Protein AF-A0A7R9VKI7-F1 (afdb_monomer_lite)

Structure (mmCIF, N/CA/C/O backbone):
data_AF-A0A7R9VKI7-F1
#
_entry.id   AF-A0A7R9VKI7-F1
#
loop_
_atom_site.group_PDB
_atom_site.id
_atom_site.type_symbol
_atom_site.label_atom_id
_atom_site.label_alt_id
_atom_site.label_comp_id
_atom_site.label_asym_id
_atom_site.label_entity_id
_atom_site.label_seq_id
_atom_site.pdbx_PDB_ins_code
_atom_site.Cartn_x
_atom_site.Cartn_y
_atom_site.Cartn_z
_atom_site.occupancy
_atom_site.B_iso_or_equiv
_atom_site.auth_seq_id
_atom_site.auth_comp_id
_atom_site.auth_asym_id
_atom_site.auth_atom_id
_atom_site.pdbx_PDB_model_num
ATOM 1 N N . ALA A 1 1 ? -15.521 -15.485 24.207 1.00 45.00 1 ALA A N 1
ATOM 2 C CA . ALA A 1 1 ? -15.382 -14.077 23.782 1.00 45.00 1 ALA A CA 1
ATOM 3 C C . ALA A 1 1 ? -13.991 -13.926 23.197 1.00 45.00 1 ALA A C 1
ATOM 5 O O . ALA A 1 1 ? -13.029 -14.092 23.936 1.00 45.00 1 ALA A O 1
ATOM 6 N N . THR A 1 2 ? -13.889 -13.750 21.881 1.00 48.53 2 THR A N 1
ATOM 7 C CA . THR A 1 2 ? -12.621 -13.557 21.166 1.00 48.53 2 THR A CA 1
ATOM 8 C C . THR A 1 2 ? -11.811 -12.478 21.879 1.00 48.53 2 THR A C 1
ATOM 10 O O . THR A 1 2 ? -12.354 -11.437 22.236 1.00 48.53 2 THR A O 1
ATOM 13 N N . VAL A 1 3 ? -10.525 -12.722 22.134 1.00 54.94 3 VAL A N 1
ATOM 14 C CA . VAL A 1 3 ? -9.610 -11.750 22.772 1.00 54.94 3 VAL A CA 1
ATOM 15 C C . VAL A 1 3 ? -9.634 -10.408 22.016 1.00 54.94 3 VAL A C 1
ATOM 17 O O . VAL A 1 3 ? -9.611 -9.338 22.622 1.00 54.94 3 VAL A O 1
ATOM 20 N N . SER A 1 4 ? -9.877 -10.487 20.703 1.00 52.16 4 SER A N 1
ATOM 21 C CA . SER A 1 4 ? -10.195 -9.391 19.784 1.00 52.16 4 SER A CA 1
ATOM 22 C C . SER A 1 4 ? -11.479 -8.603 20.101 1.00 52.16 4 SER A C 1
ATOM 24 O O . SER A 1 4 ? -11.726 -7.644 19.406 1.00 52.16 4 SER A O 1
ATOM 26 N N . ALA A 1 5 ? -12.282 -8.908 21.125 1.00 56.47 5 ALA A N 1
ATOM 27 C CA . ALA A 1 5 ? -13.441 -8.094 21.535 1.00 56.47 5 ALA A CA 1
ATOM 28 C C . ALA A 1 5 ? -13.247 -7.370 22.882 1.00 56.47 5 ALA A C 1
ATOM 30 O O . ALA A 1 5 ? -14.043 -6.502 23.235 1.00 56.47 5 ALA A O 1
ATOM 31 N N . LYS A 1 6 ? -12.223 -7.745 23.663 1.00 65.50 6 LYS A N 1
ATOM 32 C CA . LYS A 1 6 ? -11.976 -7.218 25.021 1.00 65.50 6 LYS A CA 1
ATOM 33 C C . LYS A 1 6 ? -10.593 -6.590 25.202 1.00 65.50 6 LYS A C 1
ATOM 35 O O . LYS A 1 6 ? -10.358 -5.950 26.221 1.00 65.50 6 LYS A O 1
ATOM 40 N N . ALA A 1 7 ? -9.677 -6.783 24.253 1.00 72.19 7 ALA A N 1
ATOM 41 C CA . ALA A 1 7 ? -8.349 -6.182 24.309 1.00 72.19 7 ALA A CA 1
ATOM 42 C C . ALA A 1 7 ? -8.431 -4.654 24.136 1.00 72.19 7 ALA A C 1
ATOM 44 O O . ALA A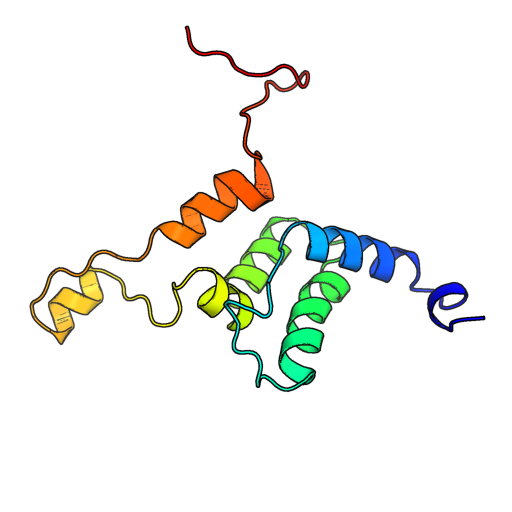 1 7 ? -9.196 -4.205 23.284 1.00 72.19 7 ALA A O 1
ATOM 45 N N . PRO A 1 8 ? -7.627 -3.856 24.861 1.00 77.50 8 PRO A N 1
ATOM 46 C CA . PRO A 1 8 ? -7.649 -2.389 24.778 1.00 77.50 8 PRO A CA 1
ATOM 47 C C . PRO A 1 8 ? -7.342 -1.836 23.373 1.00 77.50 8 PRO A C 1
ATOM 49 O O . PRO A 1 8 ? -7.699 -0.706 23.065 1.00 77.50 8 PRO A O 1
ATOM 52 N N . ASP A 1 9 ? -6.747 -2.647 22.496 1.00 85.06 9 ASP A N 1
ATOM 53 C CA . ASP A 1 9 ? -6.320 -2.274 21.144 1.00 85.06 9 ASP A CA 1
ATOM 54 C C . ASP A 1 9 ? -7.407 -2.458 20.055 1.00 85.06 9 ASP A C 1
ATOM 56 O O . ASP A 1 9 ? -7.118 -2.501 18.861 1.00 85.06 9 ASP A O 1
ATOM 60 N N . GLN A 1 10 ? -8.686 -2.559 20.449 1.00 87.06 10 GLN A N 1
ATOM 61 C CA . GLN A 1 10 ? -9.827 -2.752 19.533 1.00 87.06 10 GLN A CA 1
ATOM 62 C C . GLN A 1 10 ? -9.817 -1.810 18.331 1.00 87.06 10 GLN A C 1
ATOM 64 O O . GLN A 1 10 ? -10.033 -2.225 17.193 1.00 87.06 10 GLN A O 1
ATOM 69 N N . LEU A 1 11 ? -9.634 -0.519 18.608 1.00 90.06 11 LEU A N 1
ATOM 70 C CA . LEU A 1 11 ? -9.744 0.511 17.590 1.00 90.06 11 LEU A CA 1
ATOM 71 C C . LEU A 1 11 ? -8.616 0.375 16.565 1.00 90.06 11 LEU A C 1
ATOM 73 O O . LEU A 1 11 ? -8.886 0.426 15.371 1.00 90.06 11 LEU A O 1
ATOM 77 N N . ARG A 1 12 ? -7.384 0.128 17.023 1.00 92.75 12 ARG A N 1
ATOM 78 C CA . ARG A 1 12 ? -6.224 -0.075 16.151 1.00 92.75 12 ARG A CA 1
ATOM 79 C C . ARG A 1 12 ? -6.449 -1.242 15.208 1.00 92.75 12 ARG A C 1
ATOM 81 O O . ARG A 1 12 ? -6.234 -1.091 14.017 1.00 92.75 12 ARG A O 1
ATOM 88 N N . GLN A 1 13 ? -6.939 -2.368 15.723 1.00 92.00 13 GLN A N 1
ATOM 89 C CA . GLN A 1 13 ? -7.207 -3.554 14.908 1.00 92.00 13 GLN A CA 1
ATOM 90 C C . GLN A 1 13 ? -8.313 -3.313 13.875 1.00 92.00 13 GLN A C 1
ATOM 92 O O . GLN A 1 13 ? -8.200 -3.744 12.735 1.00 92.00 13 GLN A O 1
ATOM 97 N N . ARG A 1 14 ? -9.365 -2.569 14.235 1.00 92.44 14 ARG A N 1
ATOM 98 C CA . ARG A 1 14 ? -10.435 -2.204 13.290 1.00 92.44 14 ARG A CA 1
ATOM 99 C C . ARG A 1 14 ? -9.946 -1.261 12.197 1.00 92.44 14 ARG A C 1
ATOM 101 O O . ARG A 1 14 ? -10.316 -1.438 11.042 1.00 92.44 14 ARG A O 1
ATOM 108 N N . VAL A 1 15 ? -9.128 -0.273 12.554 1.00 93.00 15 VAL A N 1
ATOM 109 C CA . VAL A 1 15 ? -8.545 0.643 11.569 1.00 93.00 15 VAL A CA 1
ATOM 110 C C . VAL A 1 15 ? -7.531 -0.088 10.694 1.00 93.00 15 VAL A C 1
ATOM 112 O O . VAL A 1 15 ? -7.565 0.074 9.481 1.00 93.00 15 VAL A O 1
ATOM 115 N N . ALA A 1 16 ? -6.700 -0.955 11.274 1.00 93.69 16 ALA A N 1
ATOM 116 C CA . ALA A 1 16 ? -5.769 -1.790 10.526 1.00 93.69 16 ALA A CA 1
ATOM 117 C C . ALA A 1 16 ? -6.496 -2.674 9.503 1.00 93.69 16 ALA A C 1
ATOM 119 O O . ALA A 1 16 ? -6.114 -2.703 8.340 1.00 93.69 16 ALA A O 1
ATOM 120 N N . PHE A 1 17 ? -7.602 -3.305 9.906 1.00 92.25 17 PHE A N 1
ATOM 121 C CA . PHE A 1 17 ? -8.455 -4.086 9.012 1.00 92.25 17 PHE A CA 1
ATOM 122 C C . PHE A 1 17 ? -9.101 -3.245 7.895 1.00 92.25 17 PHE A C 1
ATOM 124 O O . PHE A 1 17 ? -9.214 -3.687 6.750 1.00 92.25 17 PHE A O 1
ATOM 131 N N . ALA A 1 18 ? -9.518 -2.013 8.197 1.00 92.50 18 ALA A N 1
ATOM 132 C CA . ALA A 1 18 ? -10.027 -1.100 7.176 1.00 92.50 18 ALA A CA 1
ATOM 133 C C . ALA A 1 18 ? -8.927 -0.708 6.173 1.00 92.50 18 ALA A C 1
ATOM 135 O O . ALA A 1 18 ? -9.162 -0.729 4.968 1.00 92.50 18 ALA A O 1
ATOM 136 N N . LEU A 1 19 ? -7.713 -0.420 6.653 1.00 91.75 19 LEU A N 1
ATOM 137 C CA . LEU A 1 19 ? -6.563 -0.105 5.804 1.00 91.75 19 LEU A CA 1
ATOM 138 C C . LEU A 1 19 ? -6.128 -1.301 4.946 1.00 91.75 19 LEU A C 1
ATOM 140 O O . LEU A 1 19 ? -5.860 -1.112 3.762 1.00 91.75 19 LEU A O 1
ATOM 144 N N . SER A 1 20 ? -6.144 -2.525 5.484 1.00 91.69 20 SER A N 1
ATOM 145 C CA . SER A 1 20 ? -5.857 -3.739 4.704 1.00 91.69 20 SER A CA 1
ATOM 146 C C . SER A 1 20 ? -6.918 -4.031 3.640 1.00 91.69 20 SER A C 1
ATOM 148 O O . SER A 1 20 ? -6.654 -4.753 2.687 1.00 91.69 20 SER A O 1
ATOM 150 N N . SER A 1 21 ? -8.124 -3.479 3.801 1.00 89.12 21 SER A N 1
ATOM 151 C CA . SER A 1 21 ? -9.193 -3.556 2.798 1.00 89.12 21 SER A CA 1
ATOM 152 C C . SER A 1 21 ? -9.073 -2.476 1.716 1.00 89.12 21 SER A C 1
ATOM 154 O O . SER A 1 21 ? -9.715 -2.593 0.678 1.00 89.12 21 SER A O 1
ATOM 156 N N . ILE A 1 22 ? -8.283 -1.423 1.951 1.00 88.88 22 ILE A N 1
ATOM 157 C CA . ILE A 1 22 ? -7.929 -0.422 0.936 1.00 88.88 22 ILE A CA 1
ATOM 158 C C . ILE A 1 22 ? -6.726 -0.932 0.144 1.00 88.88 22 ILE A C 1
ATOM 160 O O . ILE A 1 22 ? -6.809 -1.071 -1.069 1.00 88.88 22 ILE A O 1
ATOM 164 N N . PHE A 1 23 ? -5.635 -1.281 0.827 1.00 89.38 23 PHE A N 1
ATOM 165 C CA . PHE A 1 23 ? -4.425 -1.837 0.217 1.00 89.38 23 PHE A CA 1
ATOM 166 C C . PHE A 1 23 ? -4.515 -3.364 0.137 1.00 89.38 23 PHE A C 1
ATOM 168 O O . PHE A 1 23 ? -3.837 -4.092 0.862 1.00 89.38 23 PHE A O 1
ATOM 175 N N . VAL A 1 24 ? -5.423 -3.843 -0.712 1.00 88.00 24 VAL A N 1
ATOM 176 C CA . VAL A 1 24 ? -5.720 -5.273 -0.846 1.00 88.00 24 VAL A CA 1
ATOM 177 C C . VAL A 1 24 ? -4.579 -6.001 -1.552 1.00 88.00 24 VAL A C 1
ATOM 179 O O . VAL A 1 24 ? -4.114 -5.568 -2.601 1.00 88.00 24 VAL A O 1
ATOM 182 N N . VAL A 1 25 ? -4.196 -7.156 -1.007 1.00 85.00 25 VAL A N 1
ATOM 183 C CA . VAL A 1 25 ? -3.288 -8.128 -1.631 1.00 85.00 25 VAL A CA 1
ATOM 184 C C . VAL A 1 25 ? -4.009 -9.472 -1.725 1.00 85.00 25 VAL A C 1
ATOM 186 O O . VAL A 1 25 ? -4.707 -9.858 -0.785 1.00 85.00 25 VAL A O 1
ATOM 189 N N . THR A 1 26 ? -3.866 -10.185 -2.848 1.00 77.00 26 THR A N 1
ATOM 190 C CA . THR A 1 26 ? -4.555 -11.466 -3.080 1.00 77.00 26 THR A CA 1
ATOM 191 C C . THR A 1 26 ? -3.585 -12.643 -3.182 1.00 77.00 26 THR A C 1
ATOM 193 O O . THR A 1 26 ? -2.474 -12.506 -3.690 1.00 77.00 26 THR A O 1
ATOM 196 N N . ASN A 1 27 ? -4.030 -13.819 -2.727 1.00 65.94 27 ASN A N 1
ATOM 197 C CA . ASN A 1 27 ? -3.250 -15.065 -2.767 1.00 65.94 27 ASN A CA 1
ATOM 198 C C . ASN A 1 27 ? -2.998 -15.582 -4.193 1.00 65.94 27 ASN A C 1
ATOM 200 O O . ASN A 1 27 ? -2.141 -16.439 -4.383 1.00 65.94 27 ASN A O 1
ATOM 204 N N . ASN A 1 28 ? -3.785 -15.135 -5.177 1.00 61.66 28 ASN A N 1
ATOM 205 C CA . ASN A 1 28 ? -3.669 -15.640 -6.545 1.00 61.66 28 ASN A CA 1
ATOM 206 C C . ASN A 1 28 ? -2.414 -15.098 -7.238 1.00 61.66 28 ASN A C 1
ATOM 208 O O . ASN A 1 28 ? -1.785 -15.833 -7.993 1.00 61.66 28 ASN A O 1
ATOM 212 N N . ASP A 1 29 ? -2.045 -13.849 -6.940 1.00 57.34 29 ASP A N 1
ATOM 213 C CA . ASP A 1 29 ? -0.857 -13.195 -7.501 1.00 57.34 29 ASP A CA 1
ATOM 214 C C . ASP A 1 29 ? 0.357 -13.356 -6.575 1.00 57.34 29 ASP A C 1
ATOM 216 O O . ASP A 1 29 ? 1.481 -13.567 -7.024 1.00 57.34 29 ASP A O 1
ATOM 220 N N . VAL A 1 30 ? 0.127 -13.327 -5.258 1.00 60.62 30 VAL A N 1
ATOM 221 C CA . VAL A 1 30 ? 1.153 -13.521 -4.229 1.00 60.62 30 VAL A CA 1
ATOM 222 C C . VAL A 1 30 ? 1.182 -14.996 -3.851 1.00 60.62 30 VAL A C 1
ATOM 224 O O . VAL A 1 30 ? 0.503 -15.404 -2.917 1.00 60.62 30 VAL A O 1
ATOM 227 N N . ALA A 1 31 ? 1.912 -15.771 -4.663 1.00 55.06 31 ALA A N 1
ATOM 228 C CA . ALA A 1 31 ? 2.198 -17.206 -4.555 1.00 55.06 31 ALA A CA 1
ATOM 229 C C . ALA A 1 31 ? 1.524 -17.934 -3.372 1.00 55.06 31 ALA A C 1
ATOM 231 O O . ALA A 1 31 ? 1.883 -17.745 -2.209 1.00 55.06 31 ALA A O 1
ATOM 232 N N . ILE A 1 32 ? 0.609 -18.846 -3.711 1.00 54.44 32 ILE A N 1
ATOM 233 C CA . ILE A 1 32 ? -0.223 -19.667 -2.809 1.00 54.44 32 ILE A CA 1
ATOM 234 C C . ILE A 1 32 ? 0.589 -20.422 -1.727 1.00 54.44 32 ILE A C 1
ATOM 236 O O . ILE A 1 32 ? 0.030 -20.790 -0.696 1.00 54.44 32 ILE A O 1
ATOM 240 N N . ASP A 1 33 ? 1.901 -20.594 -1.918 1.00 60.16 33 ASP A N 1
ATOM 241 C CA . ASP A 1 33 ? 2.808 -21.318 -1.017 1.00 60.16 33 ASP A CA 1
ATOM 242 C C . ASP A 1 33 ? 3.544 -20.436 0.012 1.00 60.16 33 ASP A C 1
ATOM 244 O O . ASP A 1 33 ? 4.416 -20.928 0.737 1.00 60.16 33 ASP A O 1
ATOM 248 N N . LEU A 1 34 ? 3.246 -19.133 0.097 1.00 63.94 34 LEU A N 1
ATOM 249 C CA . LEU A 1 34 ? 3.897 -18.285 1.095 1.00 63.94 34 LEU A CA 1
ATOM 250 C C . LEU A 1 34 ? 3.472 -18.671 2.528 1.00 63.94 34 LEU A C 1
ATOM 252 O O . LEU A 1 34 ? 2.281 -18.866 2.787 1.00 63.94 34 LEU A O 1
ATOM 256 N N . PRO A 1 35 ? 4.424 -18.738 3.481 1.00 72.81 35 PRO A N 1
ATOM 257 C CA . PRO A 1 35 ? 4.126 -18.948 4.896 1.00 72.81 35 PRO A CA 1
ATOM 258 C C . PRO A 1 35 ? 3.156 -17.892 5.456 1.00 72.81 35 PRO A C 1
ATOM 260 O O . PRO A 1 35 ? 2.953 -16.830 4.866 1.00 72.81 35 PRO A O 1
ATOM 263 N N . THR A 1 36 ? 2.583 -18.137 6.638 1.00 79.56 36 THR A N 1
ATOM 264 C CA . THR A 1 36 ? 1.688 -17.166 7.310 1.00 79.56 36 THR A CA 1
ATOM 265 C C . THR A 1 36 ? 2.425 -15.865 7.678 1.00 79.56 36 THR A C 1
ATOM 267 O O . THR A 1 36 ? 1.817 -14.805 7.812 1.00 79.56 36 THR A O 1
ATOM 270 N N . GLU A 1 37 ? 3.744 -15.930 7.838 1.00 84.62 37 GLU A N 1
ATOM 271 C CA . GLU A 1 37 ? 4.604 -14.852 8.315 1.00 84.62 37 GLU A CA 1
ATOM 272 C C . GLU A 1 37 ? 4.602 -13.610 7.402 1.00 84.62 37 GLU A C 1
ATOM 274 O O . GLU A 1 37 ? 4.366 -12.522 7.931 1.00 84.62 37 GLU A O 1
ATOM 279 N N . PRO A 1 38 ? 4.794 -13.710 6.068 1.00 84.44 38 PRO A N 1
ATOM 280 C CA . PRO A 1 38 ? 4.591 -12.594 5.143 1.00 84.44 38 PRO A CA 1
ATOM 281 C C . PRO A 1 38 ? 3.245 -11.884 5.319 1.00 84.44 38 PRO A C 1
ATOM 283 O O . PRO A 1 38 ? 3.211 -10.661 5.438 1.00 84.44 38 PRO A O 1
ATOM 286 N N . TRP A 1 39 ? 2.149 -12.644 5.413 1.00 85.12 39 TRP A N 1
ATOM 287 C CA . TRP A 1 39 ? 0.799 -12.095 5.574 1.00 85.12 39 TRP A CA 1
ATOM 288 C C . TRP A 1 39 ? 0.647 -11.325 6.885 1.00 85.12 39 TRP A C 1
ATOM 290 O O . TRP A 1 39 ? 0.106 -10.218 6.900 1.00 85.12 39 TRP A O 1
ATOM 300 N N . ALA A 1 40 ? 1.161 -11.883 7.983 1.00 89.00 40 ALA A N 1
ATOM 301 C CA . ALA A 1 40 ? 1.174 -11.211 9.277 1.00 89.00 40 ALA A CA 1
ATOM 302 C C . ALA A 1 40 ? 2.037 -9.939 9.239 1.00 89.00 40 ALA A C 1
ATOM 304 O O . ALA A 1 40 ? 1.603 -8.892 9.712 1.00 89.00 40 ALA A O 1
ATOM 305 N N . ASN A 1 41 ? 3.214 -9.997 8.609 1.00 90.75 41 ASN A N 1
ATOM 306 C CA . ASN A 1 41 ? 4.106 -8.848 8.470 1.00 90.75 41 ASN A CA 1
ATOM 307 C C . ASN A 1 41 ? 3.470 -7.712 7.656 1.00 90.75 41 ASN A C 1
ATOM 309 O O . ASN A 1 41 ? 3.585 -6.545 8.032 1.00 90.75 41 ASN A O 1
ATOM 313 N N . TYR A 1 42 ? 2.761 -8.049 6.578 1.00 91.81 42 TYR A N 1
ATOM 314 C CA . TYR A 1 42 ? 2.020 -7.071 5.790 1.00 91.81 42 TYR A CA 1
ATOM 315 C C . TYR A 1 42 ? 0.890 -6.437 6.599 1.00 91.81 42 TYR A C 1
ATOM 317 O O . TYR A 1 42 ? 0.752 -5.215 6.624 1.00 91.81 42 TYR A O 1
ATOM 325 N N . TYR A 1 43 ? 0.125 -7.242 7.338 1.00 93.12 43 TYR A N 1
ATOM 326 C CA . TYR A 1 43 ? -0.928 -6.728 8.209 1.00 93.12 43 TYR A CA 1
ATOM 327 C C . TYR A 1 43 ? -0.381 -5.827 9.336 1.00 93.12 43 TYR A C 1
ATOM 329 O O . TYR A 1 43 ? -0.978 -4.797 9.664 1.00 93.12 43 TYR A O 1
ATOM 337 N N . ASP A 1 44 ? 0.793 -6.152 9.881 1.00 94.06 44 ASP A N 1
ATOM 338 C CA . ASP A 1 44 ? 1.459 -5.369 10.927 1.00 94.06 44 ASP A CA 1
ATOM 339 C C . ASP A 1 44 ? 1.819 -3.943 10.482 1.00 94.06 44 ASP A C 1
ATOM 341 O O . ASP A 1 44 ? 1.894 -3.045 11.327 1.00 94.06 44 ASP A O 1
ATOM 345 N N . ILE A 1 45 ? 1.996 -3.690 9.177 1.00 95.19 45 ILE A N 1
ATOM 346 C CA . ILE A 1 45 ? 2.147 -2.327 8.637 1.00 95.19 45 ILE A CA 1
ATOM 347 C C . ILE A 1 45 ? 0.942 -1.472 9.043 1.00 95.19 45 ILE A C 1
ATOM 349 O O . ILE A 1 45 ? 1.104 -0.352 9.539 1.00 95.19 45 ILE A O 1
ATOM 353 N N . PHE A 1 46 ? -0.270 -2.006 8.891 1.00 95.38 46 PHE A N 1
ATOM 354 C CA . PHE A 1 46 ? -1.502 -1.282 9.191 1.00 95.38 46 PHE A CA 1
ATOM 355 C C . PHE A 1 46 ? -1.754 -1.163 10.691 1.00 95.38 46 PHE A C 1
ATOM 357 O O . PHE A 1 46 ? -2.256 -0.139 11.147 1.00 95.38 46 PHE A O 1
ATOM 364 N N . VAL A 1 47 ? -1.360 -2.161 11.485 1.00 94.44 47 VAL A N 1
ATOM 365 C CA . VAL A 1 47 ? -1.431 -2.084 12.952 1.00 94.44 47 VAL A CA 1
ATOM 366 C C . VAL A 1 47 ? -0.518 -0.970 13.475 1.00 94.44 47 VAL A C 1
ATOM 368 O O . VAL A 1 47 ? -0.952 -0.135 14.280 1.00 94.44 47 VAL A O 1
ATOM 371 N N . ARG A 1 48 ? 0.731 -0.903 12.989 1.00 94.38 48 ARG A N 1
ATOM 372 C CA . ARG A 1 48 ? 1.689 0.150 13.365 1.00 94.38 48 ARG A CA 1
ATOM 373 C C . ARG A 1 48 ? 1.193 1.539 12.963 1.00 94.38 48 ARG A C 1
ATOM 375 O O . ARG A 1 48 ? 1.236 2.453 13.786 1.00 94.38 48 ARG A O 1
ATOM 382 N N . ASN A 1 49 ? 0.642 1.669 11.757 1.00 95.00 49 ASN A N 1
ATOM 383 C CA . ASN A 1 49 ? 0.226 2.950 11.181 1.00 95.00 49 ASN A CA 1
ATOM 384 C C . ASN A 1 49 ? -1.266 3.288 11.357 1.00 95.00 49 ASN A C 1
ATOM 386 O O . ASN A 1 49 ? -1.736 4.273 10.794 1.00 95.00 49 ASN A O 1
ATOM 390 N N . ALA A 1 50 ? -2.016 2.539 12.171 1.00 93.69 50 ALA A N 1
ATOM 391 C CA . ALA A 1 50 ? -3.468 2.706 12.322 1.00 93.69 50 ALA A CA 1
ATOM 392 C C . ALA A 1 50 ? -3.915 4.126 12.719 1.00 93.69 50 ALA A C 1
ATOM 394 O O . ALA A 1 50 ? -5.018 4.546 12.393 1.00 93.69 50 ALA A O 1
ATOM 395 N N . PHE A 1 51 ? -3.076 4.867 13.443 1.00 94.31 51 PHE A N 1
ATOM 396 C CA . PHE A 1 51 ? -3.342 6.257 13.844 1.00 94.31 51 PHE A CA 1
ATOM 397 C C . PHE A 1 51 ? -2.343 7.246 13.228 1.00 94.31 51 PHE A C 1
ATOM 399 O O . PHE A 1 51 ? -2.213 8.370 13.705 1.00 94.31 51 PHE A O 1
ATOM 406 N N . GLY A 1 52 ? -1.593 6.795 12.220 1.00 92.25 52 GLY A N 1
ATOM 407 C CA . GLY A 1 52 ? -0.600 7.583 11.503 1.00 92.25 52 GLY A CA 1
ATOM 408 C C . GLY A 1 52 ? -1.210 8.372 10.348 1.00 92.25 52 GLY A C 1
ATOM 409 O O . GLY A 1 52 ? -2.406 8.660 10.316 1.00 92.25 52 GLY A O 1
ATOM 410 N N . ASN A 1 53 ? -0.366 8.724 9.381 1.00 92.69 53 ASN A N 1
ATOM 411 C CA . ASN A 1 53 ? -0.793 9.396 8.159 1.00 92.69 53 ASN A CA 1
ATOM 412 C C . ASN A 1 53 ? -0.735 8.448 6.952 1.00 92.69 53 ASN A C 1
ATOM 414 O O . ASN A 1 53 ? -0.046 7.429 6.957 1.00 92.69 53 ASN A O 1
ATOM 418 N N . PHE A 1 54 ? -1.458 8.818 5.896 1.00 89.25 54 PHE A N 1
ATOM 419 C CA . PHE A 1 54 ? -1.537 8.029 4.668 1.00 89.25 54 PHE A CA 1
ATOM 420 C C . PHE A 1 54 ? -0.179 7.859 3.970 1.00 89.25 54 PHE A C 1
ATOM 4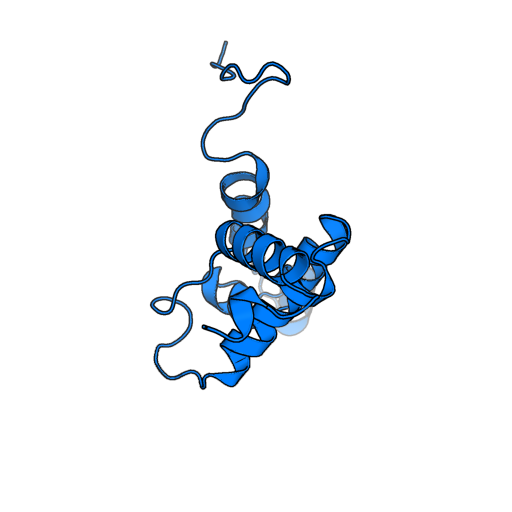22 O O . PHE A 1 54 ? 0.078 6.809 3.391 1.00 89.25 54 PHE A O 1
ATOM 429 N N . GLY A 1 55 ? 0.701 8.864 4.041 1.00 91.62 55 GLY A N 1
ATOM 430 C CA . GLY A 1 55 ? 2.024 8.812 3.420 1.00 91.62 55 GLY A CA 1
ATOM 431 C C . GLY A 1 55 ? 2.912 7.717 4.011 1.00 91.62 55 GLY A C 1
ATOM 432 O O . GLY A 1 55 ? 3.582 7.013 3.258 1.00 91.62 55 GLY A O 1
ATOM 433 N N . ASP A 1 56 ? 2.868 7.526 5.330 1.00 94.69 56 ASP A N 1
ATOM 434 C CA . ASP A 1 56 ? 3.622 6.468 6.011 1.00 94.69 56 ASP A CA 1
ATOM 435 C C . ASP A 1 56 ? 3.106 5.079 5.624 1.00 94.69 56 ASP A C 1
ATOM 437 O O . ASP A 1 56 ? 3.898 4.210 5.257 1.00 94.69 56 ASP A O 1
ATOM 441 N N . VAL A 1 57 ? 1.779 4.893 5.605 1.00 94.12 57 VAL A N 1
ATOM 442 C CA . VAL A 1 57 ? 1.157 3.642 5.135 1.00 94.12 57 VAL A CA 1
ATOM 443 C C . VAL A 1 57 ? 1.569 3.356 3.694 1.00 94.12 57 VAL A C 1
ATOM 445 O O . VAL A 1 57 ? 2.051 2.265 3.398 1.00 94.12 57 VAL A O 1
ATOM 448 N N . LEU A 1 58 ? 1.425 4.345 2.807 1.00 92.56 58 LEU A N 1
ATOM 449 C CA . LEU A 1 58 ? 1.756 4.205 1.394 1.00 92.56 58 LEU A CA 1
ATOM 450 C C . LEU A 1 58 ? 3.228 3.835 1.203 1.00 92.56 58 LEU A C 1
ATOM 452 O O . LEU A 1 58 ? 3.540 2.944 0.415 1.00 92.56 58 LEU A O 1
ATOM 456 N N . LYS A 1 59 ? 4.134 4.489 1.935 1.00 93.31 59 LYS A N 1
ATOM 457 C CA . LYS A 1 59 ? 5.569 4.214 1.877 1.00 93.31 59 LYS A CA 1
ATOM 458 C C . LYS A 1 59 ? 5.873 2.777 2.290 1.00 93.31 59 LYS A C 1
ATOM 460 O O . LYS A 1 59 ? 6.570 2.077 1.564 1.00 93.31 59 LYS A O 1
ATOM 465 N N . GLU A 1 60 ? 5.358 2.330 3.430 1.00 94.94 60 GLU A N 1
ATOM 466 C CA . GLU A 1 60 ? 5.607 0.971 3.916 1.00 94.94 60 GLU A CA 1
ATOM 467 C C . GLU A 1 60 ? 5.006 -0.102 3.003 1.00 94.94 60 GLU A C 1
ATOM 469 O O . GLU A 1 60 ? 5.669 -1.097 2.715 1.00 94.94 60 GLU A O 1
ATOM 474 N N . VAL A 1 61 ? 3.799 0.125 2.478 1.00 93.38 61 VAL A N 1
ATOM 475 C CA . VAL A 1 61 ? 3.175 -0.767 1.491 1.00 93.38 61 VAL A CA 1
ATOM 476 C C . VAL A 1 61 ? 4.007 -0.832 0.208 1.00 93.38 61 VAL A C 1
ATOM 478 O O . VAL A 1 61 ? 4.239 -1.926 -0.297 1.00 93.38 61 VAL A O 1
ATOM 481 N N . SER A 1 62 ? 4.527 0.303 -0.275 1.00 90.81 62 SER A N 1
ATOM 482 C CA . SER A 1 62 ? 5.350 0.372 -1.495 1.00 90.81 62 SER A CA 1
ATOM 483 C C . SER A 1 62 ? 6.614 -0.487 -1.408 1.00 90.81 62 SER A C 1
ATOM 485 O O . SER A 1 62 ? 7.034 -1.072 -2.405 1.00 90.81 62 SER A O 1
ATOM 487 N N . PHE A 1 63 ? 7.213 -0.581 -0.219 1.00 90.19 63 PHE A N 1
ATOM 488 C CA . PHE A 1 63 ? 8.418 -1.377 0.027 1.00 90.19 63 PHE A CA 1
ATOM 489 C C . PHE A 1 63 ? 8.134 -2.809 0.496 1.00 90.19 63 PHE A C 1
ATOM 491 O O . PHE A 1 63 ? 9.075 -3.557 0.762 1.00 90.19 63 PHE A O 1
ATOM 498 N N . SER A 1 64 ? 6.868 -3.218 0.601 1.00 90.56 64 SER A N 1
ATOM 499 C CA . SER A 1 64 ? 6.533 -4.594 0.949 1.00 90.56 64 SER A CA 1
ATOM 500 C C . SER A 1 64 ? 6.683 -5.521 -0.255 1.00 90.56 64 SER A C 1
ATOM 502 O O . SER A 1 64 ? 6.101 -5.275 -1.312 1.00 90.56 64 SER A O 1
ATOM 504 N N . SER A 1 65 ? 7.379 -6.646 -0.069 1.00 87.50 65 SER A N 1
ATOM 505 C CA . SER A 1 65 ? 7.482 -7.705 -1.081 1.00 87.50 65 SER A CA 1
ATOM 506 C C . SER A 1 65 ? 6.114 -8.223 -1.530 1.00 87.50 65 SER A C 1
ATOM 508 O O . SER A 1 65 ? 5.933 -8.538 -2.698 1.00 87.50 65 SER A O 1
ATOM 510 N N . MET A 1 66 ? 5.123 -8.259 -0.632 1.00 87.38 66 MET A N 1
ATOM 511 C CA . MET A 1 66 ? 3.776 -8.723 -0.973 1.00 87.38 66 MET A CA 1
ATOM 512 C C . MET A 1 66 ? 3.085 -7.811 -1.987 1.00 87.38 66 MET A C 1
ATOM 514 O O . MET A 1 66 ? 2.490 -8.295 -2.945 1.00 87.38 66 MET A O 1
ATOM 518 N N . MET A 1 67 ? 3.200 -6.493 -1.811 1.00 89.38 67 MET A N 1
ATOM 519 C CA . MET A 1 67 ? 2.651 -5.530 -2.766 1.00 89.38 67 MET A CA 1
ATOM 520 C C . MET A 1 67 ? 3.463 -5.509 -4.070 1.00 89.38 67 MET A C 1
ATOM 522 O O . MET A 1 67 ? 2.883 -5.423 -5.150 1.00 89.38 67 MET A O 1
ATOM 526 N N . ALA A 1 68 ? 4.789 -5.667 -3.977 1.00 87.75 68 ALA A N 1
ATOM 527 C CA . ALA A 1 68 ? 5.677 -5.752 -5.138 1.00 87.75 68 ALA A CA 1
ATOM 528 C C . ALA A 1 68 ? 5.336 -6.913 -6.072 1.00 87.75 68 ALA A C 1
ATOM 530 O O . ALA A 1 68 ? 5.315 -6.732 -7.289 1.00 87.75 68 ALA A O 1
ATOM 531 N N . ILE A 1 69 ? 5.027 -8.080 -5.506 1.00 85.50 69 ILE A N 1
ATOM 532 C CA . ILE A 1 69 ? 4.582 -9.244 -6.273 1.00 85.50 69 ILE A CA 1
ATOM 533 C C . ILE A 1 69 ? 3.180 -8.996 -6.843 1.00 85.50 69 ILE A C 1
ATOM 535 O O . ILE A 1 69 ? 2.969 -9.196 -8.037 1.00 85.50 69 ILE A O 1
ATOM 539 N N . MET A 1 70 ? 2.240 -8.507 -6.021 1.00 85.00 70 MET A N 1
ATOM 540 C CA . MET A 1 70 ? 0.844 -8.286 -6.428 1.00 85.00 70 MET A CA 1
ATOM 541 C C . MET A 1 70 ? 0.710 -7.348 -7.636 1.00 85.00 70 MET A C 1
ATOM 543 O O . MET A 1 70 ? -0.110 -7.596 -8.514 1.00 85.00 70 MET A O 1
ATOM 547 N N . LEU A 1 71 ? 1.524 -6.292 -7.699 1.00 86.00 71 LEU A N 1
ATOM 548 C CA . LEU A 1 71 ? 1.508 -5.321 -8.800 1.00 86.00 71 LEU A CA 1
ATOM 549 C C . LEU A 1 71 ? 2.733 -5.425 -9.708 1.00 86.00 71 LEU A C 1
ATOM 551 O O . LEU A 1 71 ? 3.091 -4.449 -10.362 1.00 86.00 71 LEU A O 1
ATOM 555 N N . THR A 1 72 ? 3.359 -6.607 -9.733 1.00 83.00 72 THR A N 1
ATOM 556 C CA . THR A 1 72 ? 4.391 -7.034 -10.695 1.00 83.00 72 THR A CA 1
ATOM 557 C C . THR A 1 72 ? 5.632 -6.147 -10.810 1.00 83.00 72 THR A C 1
ATOM 559 O O . THR A 1 72 ? 6.425 -6.316 -11.733 1.00 83.00 72 THR A O 1
ATOM 562 N N . TYR A 1 73 ? 5.860 -5.251 -9.849 1.00 84.62 73 TYR A N 1
ATOM 563 C CA . TYR A 1 73 ? 7.017 -4.356 -9.841 1.00 84.62 73 TYR A CA 1
ATOM 564 C C . TYR A 1 73 ? 8.202 -4.912 -9.041 1.00 84.62 73 TYR A C 1
ATOM 566 O O . TYR A 1 73 ? 9.224 -4.234 -8.882 1.00 84.62 73 TYR A O 1
ATOM 574 N N . GLU A 1 74 ? 8.099 -6.145 -8.540 1.00 81.25 74 GLU A N 1
ATOM 575 C CA . GLU A 1 74 ? 9.219 -6.859 -7.938 1.00 81.25 74 GLU A CA 1
ATOM 576 C C . GLU A 1 74 ? 10.399 -6.925 -8.927 1.00 81.25 74 GLU A C 1
ATOM 578 O O . GLU A 1 74 ? 10.264 -7.372 -10.062 1.00 81.25 74 GLU A O 1
ATOM 583 N N . ASN A 1 75 ? 11.576 -6.451 -8.504 1.00 79.62 75 ASN A N 1
ATOM 584 C CA . ASN A 1 75 ? 12.781 -6.318 -9.338 1.00 79.62 75 ASN A CA 1
ATOM 585 C C . ASN A 1 75 ? 12.684 -5.331 -10.518 1.00 79.62 75 ASN A C 1
ATOM 587 O O . ASN A 1 75 ? 13.571 -5.331 -11.377 1.00 79.62 75 ASN A O 1
ATOM 591 N N . SER A 1 76 ? 11.671 -4.459 -10.553 1.00 80.38 76 SER A N 1
ATOM 592 C CA . SER A 1 76 ? 11.616 -3.357 -11.518 1.00 80.38 76 SER A CA 1
ATOM 593 C C . SER A 1 76 ? 12.859 -2.468 -11.382 1.00 80.38 76 SER A C 1
ATOM 595 O O . SER A 1 76 ? 13.297 -2.126 -10.280 1.00 80.38 76 SER A O 1
ATOM 597 N N . ARG A 1 77 ? 13.467 -2.116 -12.519 1.00 80.19 77 ARG A N 1
ATOM 598 C CA . ARG A 1 77 ? 14.712 -1.338 -12.597 1.00 80.19 77 ARG A CA 1
ATOM 599 C C . ARG A 1 77 ? 14.440 0.000 -13.265 1.00 80.19 77 ARG A C 1
ATOM 601 O O . ARG A 1 77 ? 13.670 0.093 -14.217 1.00 80.19 77 ARG A O 1
ATOM 608 N N . SER A 1 78 ? 15.126 1.041 -12.798 1.00 80.94 78 SER A N 1
ATOM 609 C CA . SER A 1 78 ? 15.113 2.331 -13.488 1.00 80.94 78 SER A CA 1
ATOM 610 C C . SER A 1 78 ? 15.726 2.193 -14.881 1.00 80.94 78 SER A C 1
ATOM 612 O O . SER A 1 78 ? 16.724 1.492 -15.067 1.00 80.94 78 SER A O 1
ATOM 614 N N . MET A 1 79 ? 15.180 2.934 -15.844 1.00 81.88 79 MET A N 1
ATOM 615 C CA . MET A 1 79 ? 15.710 2.999 -17.205 1.00 81.88 79 MET A CA 1
ATOM 616 C C . MET A 1 79 ? 17.200 3.372 -17.218 1.00 81.88 79 MET A C 1
ATOM 618 O O . MET A 1 79 ? 17.975 2.743 -17.938 1.00 81.88 79 MET A O 1
ATOM 622 N N . ALA A 1 80 ? 17.621 4.310 -16.361 1.00 83.12 80 ALA A N 1
ATOM 623 C CA . ALA A 1 80 ? 19.025 4.706 -16.237 1.00 83.12 80 ALA A CA 1
ATOM 624 C C . ALA A 1 80 ? 19.935 3.513 -15.895 1.00 83.12 80 ALA A C 1
ATOM 626 O O . ALA A 1 80 ? 20.959 3.315 -16.542 1.00 83.12 80 ALA A O 1
ATOM 627 N N . TYR A 1 81 ? 19.506 2.678 -14.945 1.00 83.56 81 TYR A N 1
ATOM 628 C CA . TYR A 1 81 ? 20.240 1.482 -14.538 1.00 83.56 81 TYR A CA 1
ATOM 629 C C . TYR A 1 81 ? 20.273 0.424 -15.652 1.00 83.56 81 TYR A C 1
ATOM 631 O O . TYR A 1 81 ? 21.322 -0.149 -15.928 1.00 83.56 81 TYR A O 1
ATOM 639 N N . SER A 1 82 ? 19.155 0.205 -16.357 1.00 82.19 82 SER A N 1
ATOM 640 C CA . SER A 1 82 ? 19.103 -0.773 -17.459 1.00 82.19 82 SER A CA 1
ATOM 641 C C . SER A 1 82 ? 20.029 -0.430 -18.632 1.00 82.19 82 SER A C 1
ATOM 643 O O . SER A 1 82 ? 20.615 -1.327 -19.244 1.00 82.19 82 SER A O 1
ATOM 645 N N . VAL A 1 83 ? 20.189 0.867 -18.914 1.00 85.94 83 VAL A N 1
ATOM 646 C CA . VAL A 1 83 ? 21.083 1.367 -19.963 1.00 85.94 83 VAL A CA 1
ATOM 647 C C . VAL A 1 83 ? 22.541 1.187 -19.552 1.00 85.94 83 VAL A C 1
ATOM 649 O O . VAL A 1 83 ? 23.348 0.782 -20.384 1.00 85.94 83 VAL A O 1
ATOM 652 N N . GLU A 1 84 ? 22.871 1.457 -18.289 1.00 88.50 84 GLU A N 1
ATOM 653 C CA . GLU A 1 84 ? 24.224 1.290 -17.750 1.00 88.50 84 GLU A CA 1
ATOM 654 C C . GLU A 1 84 ? 24.660 -0.183 -17.710 1.00 88.50 84 GLU A C 1
ATOM 656 O O . GLU A 1 84 ? 25.773 -0.506 -18.114 1.00 88.50 84 GLU A O 1
ATOM 661 N N . GLU A 1 85 ? 23.781 -1.081 -17.267 1.00 85.69 85 GLU A N 1
ATOM 662 C CA . GLU A 1 85 ? 24.110 -2.495 -17.055 1.00 85.69 85 GLU A CA 1
ATOM 663 C C . GLU A 1 85 ? 24.056 -3.326 -18.348 1.00 85.69 85 GLU A C 1
ATOM 665 O O . GLU A 1 85 ? 24.946 -4.135 -18.601 1.00 85.69 85 GLU A O 1
ATOM 670 N N . ASN A 1 86 ? 23.019 -3.137 -19.174 1.00 81.88 86 ASN A N 1
ATOM 671 C CA . ASN A 1 86 ? 22.714 -4.033 -20.297 1.00 81.88 86 ASN A CA 1
ATOM 672 C C . ASN A 1 86 ? 22.706 -3.328 -21.663 1.00 81.88 86 ASN A C 1
ATOM 674 O O . ASN A 1 86 ? 22.420 -3.962 -22.679 1.00 81.88 86 ASN A O 1
ATOM 678 N N . GLY A 1 87 ? 22.954 -2.013 -21.714 1.00 82.38 87 GLY A N 1
ATOM 679 C CA . GLY A 1 87 ? 22.872 -1.221 -22.949 1.00 82.38 87 GLY A CA 1
ATOM 680 C C . GLY A 1 87 ? 21.462 -1.133 -23.549 1.00 82.38 87 GLY A C 1
ATOM 681 O O . GLY A 1 87 ? 21.293 -0.645 -24.667 1.00 82.38 87 GLY A O 1
ATOM 682 N N . ALA A 1 88 ? 20.444 -1.602 -22.824 1.00 79.94 88 ALA A N 1
ATOM 683 C CA . ALA A 1 88 ? 19.061 -1.683 -23.274 1.00 79.94 88 ALA A CA 1
ATOM 684 C C . ALA A 1 88 ? 18.201 -0.627 -22.573 1.00 79.94 88 ALA A C 1
ATOM 686 O O . ALA A 1 88 ? 18.385 -0.338 -21.395 1.00 79.94 88 ALA A O 1
ATOM 687 N N . ARG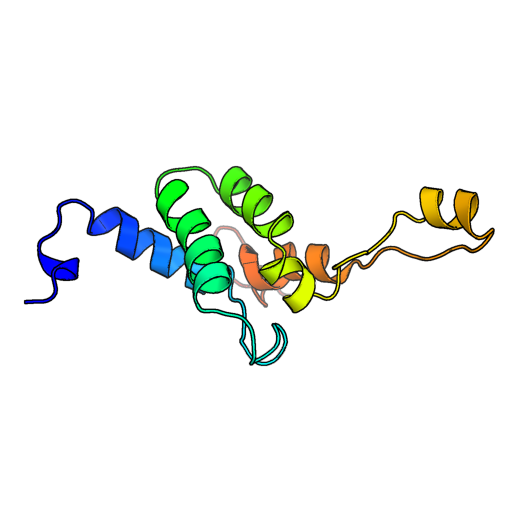 A 1 89 ? 17.226 -0.061 -23.292 1.00 81.12 89 ARG A N 1
ATOM 688 C CA . ARG A 1 89 ? 16.221 0.836 -22.707 1.00 81.12 89 ARG A CA 1
ATOM 689 C C . ARG A 1 89 ? 15.040 0.005 -22.222 1.00 81.12 89 ARG A C 1
ATOM 691 O O . ARG A 1 89 ? 14.167 -0.328 -23.019 1.00 81.12 89 ARG A O 1
ATOM 698 N N . LEU A 1 90 ? 15.028 -0.329 -20.935 1.00 77.75 90 LEU A N 1
ATOM 699 C CA . LEU A 1 90 ? 13.865 -0.925 -20.280 1.00 77.75 90 LEU A CA 1
ATOM 700 C C . LEU A 1 90 ? 13.058 0.185 -19.602 1.00 77.75 90 LEU A C 1
ATOM 702 O O . LEU A 1 90 ? 13.616 1.032 -18.904 1.00 77.75 90 LEU A O 1
ATOM 706 N N . TYR A 1 91 ? 11.750 0.202 -19.845 1.00 79.44 91 TYR A N 1
ATOM 707 C CA . TYR A 1 91 ? 10.841 1.125 -19.174 1.00 79.44 91 TYR A CA 1
ATOM 708 C C . TYR A 1 91 ? 10.437 0.541 -17.812 1.00 79.44 91 TYR A C 1
ATOM 710 O O . TYR A 1 91 ? 10.192 -0.664 -17.737 1.00 79.44 91 TYR A O 1
ATOM 718 N N . PRO A 1 92 ? 10.399 1.359 -16.745 1.00 75.94 92 PRO A N 1
ATOM 719 C CA . PRO A 1 92 ? 9.974 0.898 -15.429 1.00 75.94 92 PRO A CA 1
ATOM 720 C C . PRO A 1 92 ? 8.483 0.541 -15.430 1.00 75.94 92 PRO A C 1
ATOM 722 O O . PRO A 1 92 ? 7.701 1.129 -16.175 1.00 75.94 92 PRO A O 1
ATOM 725 N N . ASP A 1 93 ? 8.095 -0.402 -14.572 1.00 80.00 93 ASP A N 1
ATOM 726 C CA . ASP A 1 93 ? 6.686 -0.753 -14.376 1.00 80.00 93 ASP A CA 1
ATOM 727 C C . ASP A 1 93 ? 5.911 0.417 -13.730 1.00 80.00 93 ASP A C 1
ATOM 729 O O . ASP A 1 93 ? 6.210 0.844 -12.612 1.00 80.00 93 ASP A O 1
ATOM 733 N N . GLU A 1 94 ? 4.925 0.952 -14.452 1.00 82.94 94 GLU A N 1
ATOM 734 C CA . GLU A 1 94 ? 4.058 2.054 -14.013 1.00 82.94 94 GLU A CA 1
ATOM 735 C C . GLU A 1 94 ? 2.749 1.569 -13.366 1.00 82.94 94 GLU A C 1
ATOM 737 O O . GLU A 1 94 ? 1.954 2.392 -12.901 1.00 82.94 94 GLU A O 1
ATOM 742 N N . ASN A 1 95 ? 2.504 0.255 -13.340 1.00 83.25 95 ASN A N 1
ATOM 743 C CA . ASN A 1 95 ? 1.276 -0.344 -12.829 1.00 83.25 95 ASN A CA 1
ATOM 744 C C . ASN A 1 95 ? 1.024 0.089 -11.380 1.00 83.25 95 ASN A C 1
ATOM 746 O O . ASN A 1 95 ? -0.005 0.683 -11.077 1.00 83.25 95 ASN A O 1
ATOM 750 N N . PHE A 1 96 ? 2.028 -0.037 -10.508 1.00 85.56 96 PHE A N 1
ATOM 751 C CA . PHE A 1 96 ? 1.907 0.380 -9.109 1.00 85.56 96 PHE A CA 1
ATOM 752 C C . PHE A 1 96 ? 1.486 1.847 -8.936 1.00 85.56 96 PHE A C 1
ATOM 754 O O . PHE A 1 96 ? 0.581 2.157 -8.162 1.00 85.56 96 PHE A O 1
ATOM 761 N N . 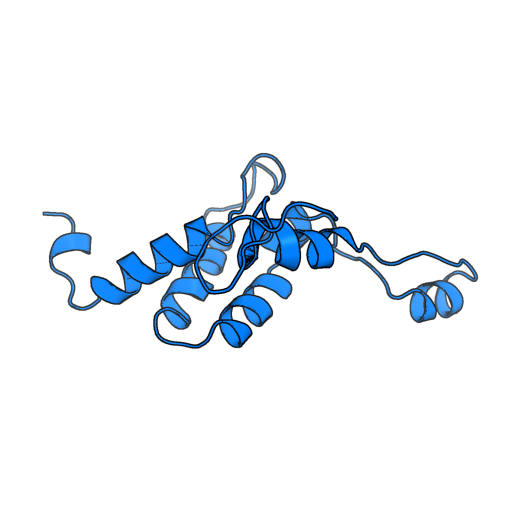ALA A 1 97 ? 2.105 2.761 -9.688 1.00 83.56 97 ALA A N 1
ATOM 762 C CA . ALA A 1 97 ? 1.779 4.183 -9.617 1.00 83.56 97 ALA A CA 1
ATOM 763 C C . ALA A 1 97 ? 0.339 4.469 -10.079 1.00 83.56 97 ALA A C 1
ATOM 765 O O . ALA A 1 97 ? -0.342 5.331 -9.513 1.00 83.56 97 ALA A O 1
ATOM 766 N N . ARG A 1 98 ? -0.138 3.727 -11.083 1.00 85.56 98 ARG A N 1
ATOM 767 C CA . ARG A 1 98 ? -1.512 3.804 -11.582 1.00 85.56 98 ARG A CA 1
ATOM 768 C C . ARG A 1 98 ? -2.510 3.284 -10.556 1.00 85.56 98 ARG A C 1
ATOM 770 O O . ARG A 1 98 ? -3.478 3.985 -10.262 1.00 85.56 98 ARG A O 1
ATOM 777 N N . GLU A 1 99 ? -2.246 2.124 -9.968 1.00 85.19 99 GLU A N 1
ATOM 778 C CA . GLU A 1 99 ? -3.150 1.507 -8.997 1.00 85.19 99 GLU A CA 1
ATOM 779 C C . GLU A 1 99 ? -3.221 2.290 -7.680 1.00 85.19 99 GLU A C 1
ATOM 781 O O . GLU A 1 99 ? -4.293 2.383 -7.080 1.00 85.19 99 GLU A O 1
ATOM 786 N N . ILE A 1 100 ? -2.146 2.978 -7.272 1.00 85.38 100 ILE A N 1
ATOM 787 C CA . ILE A 1 100 ? -2.215 3.938 -6.157 1.00 85.38 100 ILE A CA 1
ATOM 788 C C . ILE A 1 100 ? -3.257 5.024 -6.431 1.00 85.38 100 ILE A C 1
ATOM 790 O O . ILE A 1 100 ? -4.056 5.349 -5.551 1.00 85.38 100 ILE A O 1
ATOM 794 N N . MET A 1 101 ? -3.255 5.596 -7.635 1.00 79.69 101 MET A N 1
ATOM 795 C CA . MET A 1 101 ? -4.183 6.663 -8.000 1.00 79.69 101 MET A CA 1
ATOM 796 C C . MET A 1 101 ? -5.614 6.136 -8.171 1.00 79.69 101 MET A C 1
ATOM 798 O O . MET A 1 101 ? -6.565 6.765 -7.711 1.00 79.69 101 MET A O 1
ATOM 802 N N . GLN A 1 102 ? -5.770 4.994 -8.836 1.00 77.81 102 GLN A N 1
ATOM 803 C CA . GLN A 1 102 ? -7.071 4.490 -9.268 1.00 77.81 102 GLN A CA 1
ATOM 804 C C . GLN A 1 102 ? -7.726 3.579 -8.233 1.00 77.81 102 GLN A C 1
ATOM 806 O O . GLN A 1 102 ? -8.870 3.819 -7.871 1.00 77.81 102 GLN A O 1
ATOM 811 N N . LEU A 1 103 ? -7.038 2.566 -7.713 1.00 78.25 103 LEU A N 1
ATOM 812 C CA . LEU A 1 103 ? -7.643 1.602 -6.790 1.00 78.25 103 LEU A CA 1
ATOM 813 C C . LEU A 1 103 ? -7.531 2.027 -5.327 1.00 78.25 103 LEU A C 1
ATOM 815 O O . LEU A 1 103 ? -8.491 1.863 -4.577 1.00 78.25 103 LEU A O 1
ATOM 819 N N . PHE A 1 104 ? -6.395 2.595 -4.913 1.00 79.69 104 PHE A N 1
ATOM 820 C CA . PHE A 1 104 ? -6.130 2.842 -3.488 1.00 79.69 104 PHE A CA 1
ATOM 821 C C . PHE A 1 104 ? -6.497 4.246 -2.995 1.00 79.69 104 PHE A C 1
ATOM 823 O O . PHE A 1 104 ? -6.499 4.479 -1.786 1.00 79.69 104 PHE A O 1
ATOM 830 N N . THR A 1 105 ? -6.807 5.190 -3.891 1.00 79.56 105 THR A N 1
ATOM 831 C CA . THR A 1 105 ? -7.139 6.572 -3.499 1.00 79.56 105 THR A CA 1
ATOM 832 C C . THR A 1 105 ? -8.430 7.097 -4.115 1.00 79.56 105 THR A C 1
ATOM 834 O O . THR A 1 105 ? -9.412 7.266 -3.396 1.00 79.56 105 THR A O 1
ATOM 837 N N . ILE A 1 106 ? -8.446 7.401 -5.415 1.00 74.38 106 ILE A N 1
ATOM 838 C CA . ILE A 1 106 ? -9.573 8.102 -6.054 1.00 74.38 106 ILE A CA 1
ATOM 839 C C . ILE A 1 106 ? -10.743 7.145 -6.318 1.00 74.38 106 ILE A C 1
ATOM 841 O O . ILE A 1 106 ? -11.903 7.557 -6.284 1.00 74.38 106 ILE A O 1
ATOM 845 N N . GLY A 1 107 ? -10.454 5.865 -6.542 1.00 71.94 107 GLY A N 1
ATOM 846 C CA . GLY A 1 107 ? -11.429 4.902 -7.033 1.00 71.94 107 GLY A CA 1
ATOM 847 C C . GLY A 1 107 ? -11.602 4.992 -8.554 1.00 71.94 107 GLY A C 1
ATOM 848 O O . GLY A 1 107 ? -10.958 5.779 -9.248 1.00 71.94 107 GLY A O 1
ATOM 849 N N . LEU A 1 108 ? -12.536 4.192 -9.076 1.00 72.69 108 LEU A N 1
ATOM 850 C CA . LEU A 1 108 ? -12.878 4.138 -10.506 1.00 72.69 108 LEU A CA 1
ATOM 851 C C . LEU A 1 108 ? -13.381 5.478 -11.065 1.00 72.69 108 LEU A C 1
ATOM 853 O O . LEU A 1 108 ? -13.235 5.753 -12.253 1.00 72.69 108 LEU A O 1
ATOM 857 N N . TRP A 1 109 ? -14.001 6.296 -10.215 1.00 78.56 109 TRP A N 1
ATOM 858 C CA . TRP A 1 109 ? -14.638 7.546 -10.608 1.00 78.56 109 TRP A CA 1
ATOM 859 C C . TRP A 1 109 ? -13.929 8.714 -9.951 1.00 78.56 109 TRP A C 1
ATOM 861 O O . TRP A 1 109 ? -13.857 8.798 -8.727 1.00 78.56 109 TRP A O 1
ATOM 871 N N . LYS A 1 110 ? -13.481 9.675 -10.758 1.00 80.50 110 LYS A N 1
ATOM 872 C CA . LYS A 1 110 ? -13.027 10.952 -10.221 1.00 80.50 110 LYS A CA 1
ATOM 873 C C . LYS A 1 110 ? -14.232 11.708 -9.669 1.00 80.50 110 LYS A C 1
ATOM 875 O O . LYS A 1 110 ? -15.196 11.955 -10.390 1.00 80.50 110 LYS A O 1
ATOM 880 N N . LEU A 1 111 ? -14.172 12.079 -8.395 1.00 84.69 111 LEU A N 1
ATOM 881 C CA . LEU A 1 111 ? -15.222 12.845 -7.729 1.00 84.69 111 LEU A CA 1
ATOM 882 C C . LEU A 1 111 ? -14.773 14.293 -7.509 1.00 84.69 111 LEU A C 1
ATOM 884 O O . LEU A 1 111 ? -13.602 14.573 -7.246 1.00 84.69 111 LEU A O 1
ATOM 888 N N . HIS A 1 112 ? -15.717 15.225 -7.598 1.00 84.56 112 HIS A N 1
ATOM 889 C CA . HIS A 1 112 ? -15.563 16.572 -7.058 1.00 84.56 112 HIS A CA 1
ATOM 890 C C . HIS A 1 112 ? -15.528 16.524 -5.516 1.00 84.56 112 HIS A C 1
ATOM 892 O O . HIS A 1 112 ? -15.937 15.540 -4.902 1.00 84.56 112 HIS A O 1
ATOM 898 N N . GLN A 1 113 ? -15.101 17.609 -4.855 1.00 84.25 113 GLN A N 1
ATOM 899 C CA . GLN A 1 113 ? -15.087 17.686 -3.378 1.00 84.25 113 GLN A CA 1
ATOM 900 C C . GLN A 1 113 ? -16.468 17.494 -2.728 1.00 84.25 113 GLN A C 1
ATOM 902 O O . GLN A 1 113 ? -16.552 17.116 -1.565 1.00 84.25 113 GLN A O 1
ATOM 907 N N . ASN A 1 114 ? -17.548 17.742 -3.469 1.00 88.56 114 ASN A N 1
ATOM 908 C CA . ASN A 1 114 ? -18.927 17.519 -3.033 1.00 88.56 114 ASN A CA 1
ATOM 909 C C . ASN A 1 114 ? -19.419 16.071 -3.275 1.00 88.56 114 ASN A C 1
ATOM 911 O O . ASN A 1 114 ? -20.596 15.795 -3.062 1.00 88.56 114 ASN A O 1
ATOM 915 N N . GLY A 1 115 ? -18.554 15.166 -3.749 1.00 82.75 115 GLY A N 1
ATOM 916 C CA . GLY A 1 115 ? -18.869 13.757 -3.995 1.00 82.75 115 GLY A CA 1
ATOM 917 C C . GLY A 1 115 ?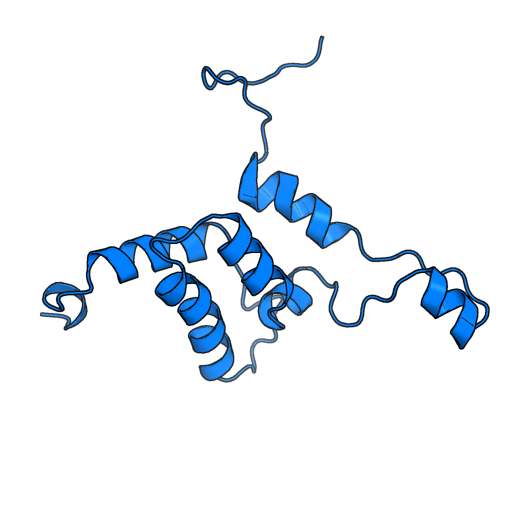 -19.585 13.457 -5.316 1.00 82.75 115 GLY A C 1
ATOM 918 O O . GLY A 1 115 ? -19.86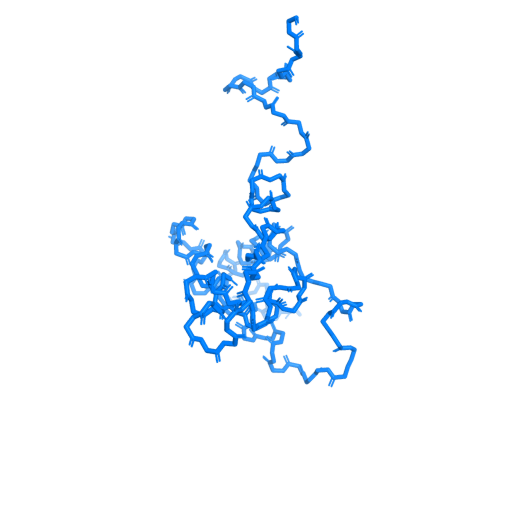8 12.291 -5.584 1.00 82.75 115 GLY A O 1
ATOM 919 N N . THR A 1 116 ? -19.876 14.452 -6.161 1.00 89.25 116 THR A N 1
ATOM 920 C CA . THR A 1 116 ? -20.461 14.197 -7.488 1.00 89.25 116 THR A CA 1
ATOM 921 C C . THR A 1 116 ? -19.388 13.743 -8.473 1.00 89.25 116 THR A C 1
ATOM 923 O O . THR A 1 116 ? -18.251 14.212 -8.415 1.00 89.25 116 THR A O 1
ATOM 926 N N . GLN A 1 117 ? -19.742 12.848 -9.398 1.00 87.69 117 GLN A N 1
ATOM 927 C CA . GLN A 1 117 ? -18.821 12.393 -10.441 1.00 87.69 117 GLN A CA 1
ATOM 928 C C . GLN A 1 117 ? -18.414 13.552 -11.353 1.00 87.69 117 GLN A C 1
ATOM 930 O O . GLN A 1 117 ? -19.251 14.364 -11.747 1.00 87.69 117 GLN A O 1
ATOM 935 N N . VAL A 1 118 ? -17.126 13.610 -11.685 1.00 85.62 118 VAL A N 1
ATOM 936 C CA . VAL A 1 118 ? -16.624 14.443 -12.775 1.00 85.62 118 VAL A CA 1
ATOM 937 C C . VAL A 1 118 ? -16.993 13.726 -14.070 1.00 85.62 118 VAL A C 1
ATOM 939 O O . VAL A 1 118 ? -16.411 12.692 -14.391 1.00 85.62 118 VAL A O 1
ATOM 942 N N . LEU A 1 119 ? -17.995 14.241 -14.775 1.00 82.56 119 LEU A N 1
ATOM 943 C CA . LEU A 1 119 ? -18.307 13.828 -16.141 1.00 82.56 119 LEU A CA 1
ATOM 944 C C . LEU A 1 119 ? -17.469 14.699 -17.082 1.00 82.56 119 LEU A C 1
ATOM 946 O O . LEU A 1 119 ? -17.313 15.893 -16.814 1.00 82.56 119 LEU A O 1
ATOM 950 N N . ASP A 1 120 ? -16.893 14.108 -18.129 1.00 72.69 120 ASP A N 1
ATOM 951 C CA . ASP A 1 120 ? -16.149 14.874 -19.134 1.00 72.69 120 ASP A CA 1
ATOM 952 C C . ASP A 1 120 ? -17.024 15.993 -19.726 1.00 72.69 120 ASP A C 1
ATOM 954 O O . ASP A 1 120 ? -18.251 15.868 -19.809 1.00 72.69 120 ASP A O 1
ATOM 958 N N . ALA A 1 121 ? -16.372 17.093 -20.109 1.00 56.16 121 ALA A N 1
ATOM 959 C CA . ALA A 1 121 ? -16.981 18.165 -20.891 1.00 56.16 121 ALA A CA 1
ATOM 960 C C . ALA A 1 121 ? -17.023 17.802 -22.380 1.00 56.16 121 ALA A C 1
ATOM 962 O O . ALA A 1 121 ? -16.031 17.209 -22.865 1.00 56.16 121 ALA A O 1
#

Secondary structure (DSSP, 8-state):
--GGGTSTTHHHHHHHHHHHHHS---TTTS-TT--HHHHHHHHHHHHHHTTS-HHHHHHHHHT-HHHHHHTT-TT---HHHHHHHHS--PPPP-HHHHHHHIIIII-SS-B-TTS-B----

Organism: NCBI:txid2749911

InterPro domains:
  IPR014917 Protein of unknown function DUF1800 [PF08811] (5-108)

pLDDT: mean 82.33, std 11.23, range [45.0, 95.38]

Sequence (121 aa):
ATVSAKAPDQLRQRVAFALSSIFVVTNNDVAIDLPTEPWANYYDIFVRNAFGNFGDVLKEVSFSSMMAIMLTYENSRSMAYSVEENGARLYPDENFAREIMQLFTIGLWKLHQNGTQVLDA

Radius of gyration: 18.04 Å; chains: 1; bounding box: 45×40×48 Å

Foldseek 3Di:
DPCCVVPPLVQLLVLLVVLCVLVDFDCVQQPVPDDCVLVVVLSVLSSVCSVHDPVSSLVVLVPRPRNCSRQVQVVFDPQVVCCVPPVDRDHGRCSSVVCCPDRRPCHVFRADPVRHGDDDD